Protein AF-A0A164PH05-F1 (afdb_monomer)

Solvent-accessible surface area (backbone atoms only — not comparable to full-atom values): 7474 Å² total; per-residue (Å²): 88,29,48,77,84,37,78,56,73,61,92,61,49,46,79,43,98,89,76,50,79,47,53,93,61,84,75,81,86,61,81,88,30,67,48,77,85,80,92,83,84,62,98,74,63,59,68,67,59,53,50,50,54,50,52,47,53,50,48,39,65,79,50,57,61,68,79,69,70,82,71,76,63,77,97,50,82,77,82,81,82,60,37,102,82,70,44,78,60,64,82,65,78,50,72,67,52,48,62,72,45,52,86,73,58,86,70,83,85,127

Organism: NCBI:txid455432

Sequence (110 aa):
MTENGHPIDLERVRWSGAGYLRRDTGWTECEGSVRVGITHGWPDPPPVVAAVVLGIAKRAKDTPATAVGARTAGPFSETLTTGPDGSIGGVTLTPTERDLLAVYRIVAIG

pLDDT: mean 76.86, st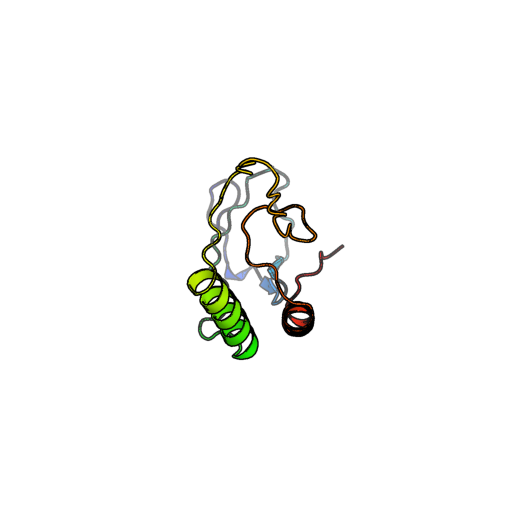d 18.39, range [39.06, 95.38]

Nearest PDB structures (foldseek):
  2baf-assembly1_A  TM=1.969E-01  e=7.679E+00  Bos taurus

Structure (mmCIF, N/CA/C/O backbone):
data_AF-A0A164PH05-F1
#
_entry.id   AF-A0A164PH05-F1
#
loop_
_atom_site.group_PDB
_atom_site.id
_atom_site.type_symbol
_atom_site.label_atom_id
_atom_site.label_alt_id
_atom_site.label_comp_id
_atom_site.label_asym_id
_atom_site.label_entity_id
_atom_site.label_seq_id
_atom_site.pdbx_PDB_ins_code
_atom_site.Cartn_x
_atom_site.Cartn_y
_atom_site.Cartn_z
_atom_site.occupancy
_atom_site.B_iso_or_equiv
_atom_site.auth_seq_id
_atom_site.auth_comp_id
_atom_site.auth_asym_id
_atom_site.auth_atom_id
_atom_site.pdbx_PDB_model_num
ATOM 1 N N . MET A 1 1 ? -4.494 3.380 17.464 1.00 86.69 1 MET A N 1
ATOM 2 C CA . MET A 1 1 ? -5.760 3.865 16.869 1.00 86.69 1 MET A CA 1
ATOM 3 C C . MET A 1 1 ? -6.501 4.666 17.922 1.00 86.69 1 MET A C 1
ATOM 5 O O . MET A 1 1 ? -6.415 4.295 19.089 1.00 86.69 1 MET A O 1
ATOM 9 N N . THR A 1 2 ? -7.191 5.736 17.536 1.00 92.25 2 THR A N 1
ATOM 10 C CA . THR A 1 2 ? -8.009 6.542 18.452 1.00 92.25 2 THR A CA 1
ATOM 11 C C . THR A 1 2 ? -9.398 6.817 17.880 1.00 92.25 2 THR A C 1
ATOM 13 O O . THR A 1 2 ? -9.569 6.879 16.663 1.00 92.25 2 THR A O 1
ATOM 16 N N . GLU A 1 3 ? -10.374 6.996 18.767 1.00 92.25 3 GLU A N 1
ATOM 17 C CA . GLU A 1 3 ? -11.742 7.441 18.484 1.00 92.25 3 GLU A CA 1
ATOM 18 C C . GLU A 1 3 ? -12.093 8.569 19.455 1.00 92.25 3 GLU A C 1
ATOM 20 O O . GLU A 1 3 ? -11.917 8.424 20.664 1.00 92.25 3 GLU A O 1
ATOM 25 N N . ASN A 1 4 ? -12.521 9.720 18.933 1.00 91.75 4 ASN A N 1
ATOM 26 C CA . ASN A 1 4 ? -12.758 10.940 19.716 1.00 91.75 4 ASN A CA 1
ATOM 27 C C . ASN A 1 4 ? -11.535 11.346 20.569 1.00 91.75 4 ASN A C 1
ATOM 29 O O . ASN A 1 4 ? -11.669 11.831 21.686 1.00 91.75 4 ASN A O 1
ATOM 33 N N . GLY A 1 5 ? -10.321 11.098 20.061 1.00 90.50 5 GLY A N 1
ATOM 34 C CA . GLY A 1 5 ? -9.068 11.371 20.776 1.00 90.50 5 GLY A CA 1
ATOM 35 C C . GLY A 1 5 ? -8.686 10.337 21.843 1.00 90.50 5 GLY A C 1
ATOM 36 O O . GLY A 1 5 ? -7.569 10.391 22.354 1.00 90.50 5 GLY A O 1
ATOM 37 N N . HIS A 1 6 ? -9.545 9.359 22.130 1.00 91.19 6 HIS A N 1
ATOM 38 C CA . HIS A 1 6 ? -9.277 8.309 23.107 1.00 91.19 6 HIS A CA 1
ATOM 39 C C . HIS A 1 6 ? -8.729 7.043 22.440 1.00 91.19 6 HIS A C 1
ATOM 41 O O . HIS A 1 6 ? -9.162 6.694 21.338 1.00 91.19 6 HIS A O 1
ATOM 47 N N . PRO A 1 7 ? -7.774 6.337 23.069 1.00 92.31 7 PRO A N 1
ATOM 48 C CA . PRO A 1 7 ? -7.298 5.059 22.560 1.00 92.31 7 PRO A CA 1
ATOM 49 C C . PRO A 1 7 ? -8.435 4.034 22.550 1.00 92.31 7 PRO A C 1
ATOM 51 O O . PRO A 1 7 ? -9.205 3.932 23.503 1.00 92.31 7 PRO A O 1
ATOM 54 N N . ILE A 1 8 ? -8.519 3.270 21.463 1.00 89.75 8 ILE A N 1
ATOM 55 C CA . ILE A 1 8 ? -9.453 2.147 21.335 1.00 89.75 8 ILE A CA 1
ATOM 56 C C . ILE A 1 8 ? -8.700 0.861 21.649 1.00 89.75 8 ILE A C 1
ATOM 58 O O . ILE A 1 8 ? -7.554 0.697 21.224 1.00 89.75 8 ILE A O 1
ATOM 62 N N . ASP A 1 9 ? -9.369 -0.058 22.336 1.00 89.50 9 ASP A N 1
ATOM 63 C CA . ASP A 1 9 ? -8.900 -1.427 22.502 1.00 89.50 9 ASP A CA 1
ATOM 64 C C . ASP A 1 9 ? -8.841 -2.153 21.144 1.00 89.50 9 ASP A C 1
ATOM 66 O O . ASP A 1 9 ? -9.864 -2.411 20.502 1.00 89.50 9 ASP A O 1
ATOM 70 N N . LEU A 1 10 ? -7.620 -2.459 20.701 1.00 87.31 10 LEU A N 1
ATOM 71 C CA . LEU A 1 10 ? -7.357 -3.093 19.413 1.00 87.31 10 LEU A CA 1
ATOM 72 C C . LEU A 1 10 ? -7.717 -4.581 19.398 1.00 87.31 10 LEU A C 1
ATOM 74 O O . LEU A 1 10 ? -7.963 -5.106 18.315 1.00 87.31 10 LEU A O 1
ATOM 78 N N . GLU A 1 11 ? -7.818 -5.251 20.551 1.00 88.94 11 GLU A N 1
ATOM 79 C CA . GLU A 1 11 ? -8.219 -6.667 20.600 1.00 88.94 11 GLU A CA 1
ATOM 80 C C . GLU A 1 11 ? -9.662 -6.869 20.117 1.00 88.94 11 GLU A C 1
ATOM 82 O O . GLU A 1 11 ? -10.041 -7.939 19.637 1.00 88.94 11 GLU A O 1
ATOM 87 N N . ARG A 1 12 ? -10.471 -5.806 20.175 1.00 87.94 12 ARG A N 1
ATOM 88 C CA . ARG A 1 12 ? -11.869 -5.791 19.724 1.00 87.94 12 ARG A CA 1
ATOM 89 C C . ARG A 1 12 ? -12.038 -5.330 18.278 1.00 87.94 12 ARG A C 1
ATOM 91 O O . ARG A 1 12 ? -13.166 -5.245 17.788 1.00 87.94 12 ARG A O 1
ATOM 98 N N . VAL A 1 13 ? -10.939 -5.031 17.589 1.00 90.38 13 VAL A N 1
ATOM 99 C CA . VAL A 1 13 ? -10.927 -4.552 16.207 1.00 90.38 13 VAL A CA 1
ATOM 100 C C . VAL A 1 13 ? -10.315 -5.623 15.310 1.00 90.38 13 VAL A C 1
ATOM 102 O O . VAL A 1 13 ? -9.161 -6.011 15.451 1.00 90.38 13 VAL A O 1
ATOM 105 N N . ARG A 1 14 ? -11.095 -6.095 14.340 1.00 89.75 14 ARG A N 1
ATOM 106 C CA . ARG A 1 14 ? -10.665 -7.072 13.339 1.00 89.75 14 ARG A CA 1
ATOM 107 C C . ARG A 1 14 ? -10.229 -6.360 12.066 1.00 89.75 14 ARG A C 1
ATOM 109 O O . ARG A 1 14 ? -10.974 -5.549 11.513 1.00 89.75 14 ARG A O 1
ATOM 116 N N . TRP A 1 15 ? -9.046 -6.717 11.582 1.00 87.88 15 TRP A N 1
ATOM 117 C CA . TRP A 1 15 ? -8.508 -6.271 10.301 1.00 87.88 15 TRP A CA 1
ATOM 118 C C . TRP A 1 15 ? -8.870 -7.263 9.193 1.00 87.88 15 TRP A C 1
ATOM 120 O O . TRP A 1 15 ? -8.647 -8.466 9.337 1.00 87.88 15 TRP A O 1
ATOM 130 N N . SER A 1 16 ? -9.411 -6.771 8.081 1.00 83.31 16 SER A N 1
ATOM 131 C CA . SER A 1 16 ? -9.600 -7.574 6.872 1.00 83.31 16 SER A CA 1
ATOM 132 C C . SER A 1 16 ? -8.386 -7.486 5.956 1.00 83.31 16 SER A C 1
ATOM 134 O O . SER A 1 16 ? -7.845 -6.403 5.744 1.00 83.31 16 SER A O 1
ATOM 136 N N . GLY A 1 17 ? -8.014 -8.597 5.314 1.00 73.56 17 GLY A N 1
ATOM 137 C CA . GLY A 1 17 ? -6.992 -8.602 4.259 1.00 73.56 17 GLY A CA 1
ATOM 138 C C . GLY A 1 17 ? -7.294 -7.644 3.095 1.00 73.56 17 GLY A C 1
ATOM 139 O O . GLY A 1 17 ? -6.373 -7.228 2.405 1.00 73.56 17 GLY A O 1
ATOM 140 N N . ALA A 1 18 ? -8.557 -7.236 2.920 1.00 73.56 18 ALA A N 1
ATOM 141 C CA . ALA A 1 18 ? -8.980 -6.244 1.930 1.00 73.56 18 ALA A CA 1
ATOM 142 C C . ALA A 1 18 ? -8.841 -4.776 2.396 1.00 73.56 18 ALA A C 1
ATOM 144 O O . ALA A 1 18 ? -9.224 -3.868 1.665 1.00 73.56 18 ALA A O 1
ATOM 145 N N . GLY A 1 19 ? -8.311 -4.521 3.598 1.00 79.25 19 GLY A N 1
ATOM 146 C CA . GLY A 1 19 ? -7.974 -3.170 4.065 1.00 79.25 19 GLY A CA 1
ATOM 147 C C . GLY A 1 19 ? -9.077 -2.424 4.821 1.00 79.25 19 GLY A C 1
ATOM 148 O O . GLY A 1 19 ? -8.953 -1.220 5.025 1.00 79.25 19 GLY A O 1
ATOM 149 N N . TYR A 1 20 ? -10.137 -3.109 5.264 1.00 84.44 20 TYR A N 1
ATOM 150 C CA . TYR A 1 20 ? -11.169 -2.521 6.126 1.00 84.44 20 TYR A CA 1
ATOM 151 C C . TYR A 1 20 ? -11.080 -3.021 7.573 1.00 84.44 20 TYR A C 1
ATOM 153 O O . TYR A 1 20 ? -10.639 -4.140 7.849 1.00 84.44 20 TYR A O 1
ATOM 161 N N . LEU A 1 21 ? -11.549 -2.181 8.499 1.00 88.75 21 LEU A N 1
ATOM 162 C CA . LEU A 1 21 ? -11.630 -2.462 9.930 1.00 88.75 21 LEU A CA 1
ATOM 163 C C . LEU A 1 21 ? -13.071 -2.755 10.340 1.00 88.75 21 LEU A C 1
ATOM 165 O O . LEU A 1 21 ? -13.978 -1.976 10.046 1.00 88.75 21 LEU A O 1
ATOM 169 N N . ARG A 1 22 ? -13.277 -3.849 11.074 1.00 89.12 22 ARG A N 1
ATOM 170 C CA . ARG A 1 22 ? -14.577 -4.214 11.649 1.00 89.12 22 ARG A CA 1
ATOM 171 C C . ARG A 1 22 ? -14.453 -4.372 13.158 1.00 89.12 22 ARG A C 1
ATOM 173 O O . ARG A 1 22 ? -13.496 -4.967 13.635 1.00 89.12 22 ARG A O 1
ATOM 180 N N . ARG A 1 23 ? -15.452 -3.921 13.908 1.00 89.81 23 ARG A N 1
ATOM 181 C CA . ARG A 1 23 ? -15.622 -4.253 15.328 1.00 89.81 23 ARG A CA 1
ATOM 182 C C . ARG A 1 23 ? -17.068 -4.678 15.584 1.00 89.81 23 ARG A C 1
ATOM 184 O O . ARG A 1 23 ? -17.899 -4.590 14.681 1.00 89.81 23 ARG A O 1
ATOM 191 N N . ASP A 1 24 ? -17.350 -5.178 16.781 1.00 87.06 24 ASP A N 1
ATOM 192 C CA . ASP A 1 24 ? -18.688 -5.687 17.121 1.00 87.06 24 ASP A CA 1
ATOM 193 C C . ASP A 1 24 ? -19.692 -4.568 17.457 1.00 87.06 24 ASP A C 1
ATOM 195 O O . ASP A 1 24 ? -20.897 -4.797 17.465 1.00 87.06 24 ASP A O 1
ATOM 199 N N . THR A 1 25 ? -19.207 -3.348 17.694 1.00 87.25 25 THR A N 1
ATOM 200 C CA . THR A 1 25 ? -20.011 -2.137 17.914 1.00 87.25 25 THR A CA 1
ATOM 201 C C . THR A 1 25 ? -19.887 -1.150 16.747 1.00 87.25 25 THR A C 1
ATOM 203 O O . THR A 1 25 ? -18.891 -1.134 16.025 1.00 87.25 25 THR A O 1
ATOM 206 N N . GLY A 1 26 ? -20.884 -0.284 16.553 1.00 87.81 26 GLY A N 1
ATOM 207 C CA . GLY A 1 26 ? -20.803 0.780 15.543 1.00 87.81 26 GLY A CA 1
ATOM 208 C C . GLY A 1 26 ? -19.644 1.742 15.818 1.00 87.81 26 GLY A C 1
ATOM 209 O O . GLY A 1 26 ? -19.286 1.946 16.977 1.00 87.81 26 GLY A O 1
ATOM 210 N N . TRP A 1 27 ? -19.034 2.300 14.769 1.00 90.94 27 TRP A N 1
ATOM 211 C CA . TRP A 1 27 ? -18.111 3.438 14.883 1.00 90.94 27 TRP A CA 1
ATOM 212 C C . TRP A 1 27 ? -18.870 4.700 15.308 1.00 90.94 27 TRP A C 1
ATOM 214 O O . TRP A 1 27 ? -20.072 4.798 15.075 1.00 90.94 27 TRP A O 1
ATOM 224 N N . THR A 1 28 ? -18.182 5.655 15.935 1.00 90.75 28 THR A N 1
ATOM 225 C CA . THR A 1 28 ? -18.729 6.992 16.192 1.00 90.75 28 THR A CA 1
ATOM 226 C C . THR A 1 28 ? -19.248 7.632 14.903 1.00 90.75 28 THR A C 1
ATOM 228 O O . THR A 1 28 ? -18.636 7.498 13.845 1.00 90.75 28 THR A O 1
ATOM 231 N N . GLU A 1 29 ? -20.356 8.363 15.008 1.00 90.81 29 GLU A N 1
ATOM 232 C CA . GLU A 1 29 ? -20.958 9.096 13.885 1.00 90.81 29 GLU A CA 1
ATOM 233 C C . GLU A 1 29 ? -20.293 10.462 13.657 1.00 90.81 29 GLU A C 1
ATOM 235 O O . GLU A 1 29 ? -20.453 11.071 12.604 1.00 90.81 29 GLU A O 1
ATOM 240 N N . CYS A 1 30 ? -19.515 10.945 14.631 1.00 89.50 30 CYS A N 1
ATOM 241 C CA . CYS A 1 30 ? -18.754 12.183 14.505 1.00 89.50 30 CYS A CA 1
ATOM 242 C C . CYS A 1 30 ? -17.672 12.075 13.417 1.00 89.50 30 CYS A C 1
ATOM 244 O O . CYS A 1 30 ? -16.772 11.231 13.485 1.00 89.50 30 CYS A O 1
ATOM 246 N N . GLU A 1 31 ? -17.730 12.976 12.440 1.00 87.00 31 GLU A N 1
ATOM 247 C CA . GLU A 1 31 ? -16.750 13.062 11.360 1.00 87.00 31 GLU A CA 1
ATOM 248 C C . GLU A 1 31 ? -15.337 13.355 11.886 1.00 87.00 31 GLU A C 1
ATOM 250 O O . GLU A 1 31 ? -15.140 14.114 12.835 1.00 87.00 31 GLU A O 1
ATOM 255 N N . GLY A 1 32 ? -14.322 12.742 11.267 1.00 85.06 32 GLY A N 1
ATOM 256 C CA . GLY A 1 32 ? -12.911 12.961 11.616 1.00 85.06 32 GLY A CA 1
ATOM 257 C C . GLY A 1 32 ? -12.479 12.415 12.984 1.00 85.06 32 GLY A C 1
ATOM 258 O O . GLY A 1 32 ? -11.301 12.500 13.334 1.00 85.06 32 GLY A O 1
ATOM 259 N N . SER A 1 33 ? -13.393 11.816 13.748 1.00 90.25 33 SER A N 1
ATOM 260 C CA . SER A 1 33 ? -13.117 11.339 15.101 1.00 90.25 33 SER A CA 1
ATOM 261 C C . SER A 1 33 ? -12.295 10.056 15.165 1.00 90.25 33 SER A C 1
ATOM 263 O O . SER A 1 33 ? -11.715 9.769 16.212 1.00 90.25 33 SER A O 1
ATOM 265 N N . VAL A 1 34 ? -12.228 9.281 14.081 1.00 91.25 34 VAL A N 1
ATOM 266 C CA . VAL A 1 34 ? -11.460 8.032 14.016 1.00 91.25 34 VAL A CA 1
ATOM 267 C C . VAL A 1 34 ? -10.112 8.281 13.344 1.00 91.25 34 VAL A C 1
ATOM 269 O O . VAL A 1 34 ? -10.048 8.719 12.197 1.00 91.25 34 VAL A O 1
ATOM 272 N N . ARG A 1 35 ? -9.016 7.950 14.037 1.00 90.81 35 ARG A N 1
ATOM 273 C CA . ARG A 1 35 ? -7.653 8.006 13.489 1.00 90.81 35 AR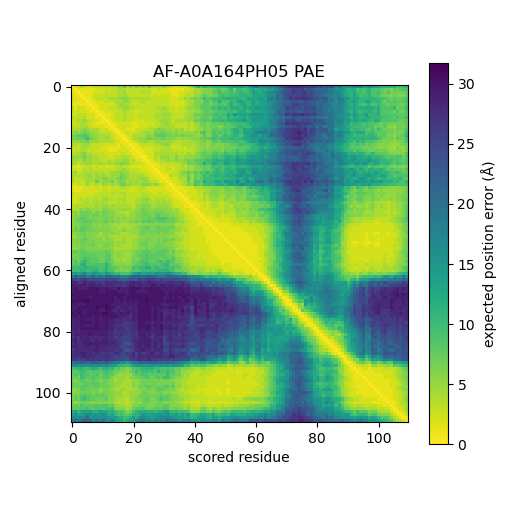G A CA 1
ATOM 274 C C . ARG A 1 35 ? -6.968 6.651 13.610 1.00 90.81 35 ARG A C 1
ATOM 276 O O . ARG A 1 35 ? -6.799 6.106 14.705 1.00 90.81 35 ARG A O 1
ATOM 283 N N . VAL A 1 36 ? -6.506 6.126 12.479 1.00 88.56 36 VAL A N 1
ATOM 284 C CA . VAL A 1 36 ? -5.796 4.844 12.406 1.00 88.56 36 VAL A CA 1
ATOM 285 C C . VAL A 1 36 ? -4.407 5.087 11.825 1.00 88.56 36 VAL A C 1
ATOM 287 O O . VAL A 1 36 ? -4.273 5.666 10.753 1.00 88.56 36 VAL A O 1
ATOM 290 N N . GLY A 1 37 ? -3.372 4.658 12.546 1.00 88.56 37 GLY A N 1
ATOM 291 C CA . GLY A 1 37 ? -2.030 4.516 11.990 1.00 88.56 37 GLY A CA 1
ATOM 292 C C . GLY A 1 37 ? -1.879 3.092 11.475 1.00 88.56 37 GLY A C 1
ATOM 293 O O . GLY A 1 37 ? -2.110 2.154 12.237 1.00 88.56 37 GLY A O 1
ATOM 294 N N . ILE A 1 38 ? -1.546 2.938 10.196 1.00 84.44 38 ILE A N 1
ATOM 295 C CA . ILE A 1 38 ? -1.430 1.639 9.531 1.00 84.44 38 ILE A CA 1
ATOM 296 C C . ILE A 1 38 ? -0.057 1.577 8.874 1.00 84.44 38 ILE A C 1
ATOM 298 O O . ILE A 1 38 ? 0.304 2.464 8.103 1.00 84.44 38 ILE A O 1
ATOM 302 N N . THR A 1 39 ? 0.685 0.511 9.148 1.00 85.50 39 THR A N 1
ATOM 303 C CA . THR A 1 39 ? 1.835 0.122 8.331 1.00 85.50 39 THR A CA 1
ATOM 304 C C . THR A 1 39 ? 1.337 -0.882 7.299 1.00 85.50 39 THR A C 1
ATOM 306 O O . THR A 1 39 ? 0.807 -1.927 7.667 1.00 85.50 39 THR A O 1
ATOM 309 N N . HIS A 1 40 ? 1.458 -0.550 6.015 1.00 83.56 40 HIS A N 1
ATOM 310 C CA . HIS A 1 40 ? 0.978 -1.379 4.911 1.00 83.56 40 HIS A CA 1
ATOM 311 C C . HIS A 1 40 ? 2.061 -1.564 3.846 1.00 83.56 40 HIS A C 1
ATOM 313 O O . HIS A 1 40 ? 3.092 -0.893 3.860 1.00 83.56 40 HIS A O 1
ATOM 319 N N . GLY A 1 41 ? 1.781 -2.445 2.887 1.00 84.81 41 GLY A N 1
ATOM 320 C CA . GLY A 1 41 ? 2.689 -2.785 1.798 1.00 84.81 41 GLY A CA 1
ATOM 321 C C . GLY A 1 41 ? 3.349 -4.143 1.997 1.00 84.81 41 GLY A C 1
ATOM 322 O O . GLY A 1 41 ? 3.129 -4.828 2.996 1.00 84.81 41 GLY A O 1
ATOM 323 N N . TRP A 1 42 ? 4.140 -4.539 1.006 1.00 84.69 42 TRP A N 1
ATOM 324 C CA . TRP A 1 42 ? 4.901 -5.779 1.049 1.00 84.69 42 TRP A CA 1
ATOM 325 C C . TRP A 1 42 ? 6.314 -5.503 1.572 1.00 84.69 42 TRP A C 1
ATOM 327 O O . TRP A 1 42 ? 6.998 -4.663 0.984 1.00 84.69 42 TRP A O 1
ATOM 337 N N . PRO A 1 43 ? 6.773 -6.195 2.634 1.00 89.31 43 PRO A N 1
ATOM 338 C CA . PRO A 1 43 ? 8.172 -6.110 3.055 1.00 89.31 43 PRO A CA 1
ATOM 339 C C . PRO A 1 43 ? 9.108 -6.683 1.982 1.00 89.31 43 PRO A C 1
ATOM 341 O O . PRO A 1 43 ? 10.203 -6.166 1.791 1.00 89.31 43 PRO A O 1
ATOM 344 N N . ASP A 1 44 ? 8.637 -7.701 1.257 1.00 93.44 44 ASP A N 1
ATOM 345 C CA . ASP A 1 44 ? 9.250 -8.229 0.041 1.00 93.44 44 ASP A CA 1
ATOM 346 C C . ASP A 1 44 ? 8.217 -8.177 -1.102 1.00 93.44 44 ASP A C 1
ATOM 348 O O . ASP A 1 44 ? 7.244 -8.942 -1.085 1.00 93.44 44 ASP A O 1
ATOM 352 N N . PRO A 1 45 ? 8.322 -7.213 -2.034 1.00 91.50 45 PRO A N 1
ATOM 353 C CA . PRO A 1 45 ? 7.322 -7.022 -3.076 1.00 91.50 45 PRO A CA 1
ATOM 354 C C . PRO A 1 45 ? 7.349 -8.162 -4.103 1.00 91.50 45 PRO A C 1
ATOM 356 O O . PRO A 1 45 ? 8.423 -8.658 -4.445 1.00 91.50 45 PRO A O 1
ATOM 359 N N . PRO A 1 46 ? 6.192 -8.536 -4.687 1.00 94.81 46 PRO A N 1
ATOM 360 C CA . PRO A 1 46 ? 6.153 -9.539 -5.744 1.00 94.81 46 PRO A CA 1
ATOM 361 C C . PRO A 1 46 ? 7.141 -9.208 -6.878 1.00 94.81 46 PRO A C 1
ATOM 363 O O . PRO A 1 46 ? 7.155 -8.060 -7.341 1.00 94.81 46 PRO A O 1
ATOM 366 N N . PRO A 1 47 ? 7.915 -10.186 -7.393 1.00 95.38 47 PRO A N 1
ATOM 367 C CA . PRO A 1 47 ? 8.953 -9.927 -8.395 1.00 95.38 47 PRO A CA 1
ATOM 368 C C . PRO A 1 47 ? 8.446 -9.199 -9.643 1.00 95.38 47 PRO A C 1
ATOM 370 O O . PRO A 1 47 ? 9.151 -8.370 -10.211 1.00 95.38 47 PRO A O 1
ATOM 373 N N . VAL A 1 48 ? 7.200 -9.463 -10.046 1.00 94.75 48 VAL A N 1
ATOM 374 C CA . VAL A 1 48 ? 6.547 -8.780 -11.170 1.00 94.75 48 VAL A CA 1
ATOM 375 C C . VAL A 1 48 ? 6.373 -7.279 -10.920 1.00 94.75 48 VAL A C 1
ATOM 377 O O . VAL A 1 48 ? 6.663 -6.480 -11.806 1.00 94.75 48 VAL A O 1
ATOM 380 N N . VAL A 1 49 ? 5.983 -6.873 -9.708 1.00 94.31 49 VAL A N 1
ATOM 381 C CA . VAL A 1 49 ? 5.828 -5.457 -9.343 1.00 94.31 49 VAL A CA 1
ATOM 382 C C . VAL A 1 49 ? 7.194 -4.775 -9.353 1.00 94.31 49 VAL A C 1
ATOM 384 O O . VAL A 1 49 ? 7.350 -3.714 -9.957 1.00 94.31 49 VAL A O 1
ATOM 387 N N . ALA A 1 50 ? 8.206 -5.414 -8.759 1.00 95.00 50 ALA A N 1
ATOM 388 C CA . ALA A 1 50 ? 9.575 -4.904 -8.760 1.00 95.00 50 ALA A CA 1
ATOM 389 C C . ALA A 1 50 ? 10.138 -4.750 -10.187 1.00 95.00 50 ALA A C 1
ATOM 391 O O . ALA A 1 50 ? 10.757 -3.732 -10.502 1.00 95.00 50 ALA A O 1
ATOM 392 N N . ALA A 1 51 ? 9.883 -5.720 -11.070 1.00 93.56 51 ALA A N 1
ATOM 393 C CA .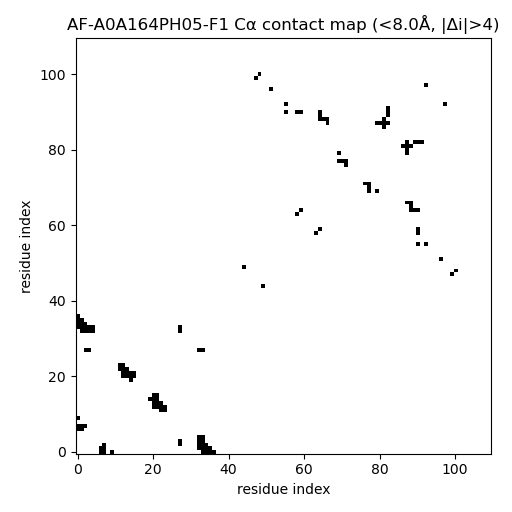 ALA A 1 51 ? 10.322 -5.684 -12.463 1.00 93.56 51 ALA A CA 1
ATOM 394 C C . ALA A 1 51 ? 9.674 -4.540 -13.255 1.00 93.56 51 ALA A C 1
ATOM 396 O O . ALA A 1 51 ? 10.370 -3.840 -13.993 1.00 93.56 51 ALA A O 1
ATOM 397 N N . VAL A 1 52 ? 8.369 -4.310 -13.072 1.00 93.44 52 VAL A N 1
ATOM 398 C CA . VAL A 1 52 ? 7.660 -3.189 -13.707 1.00 93.44 52 VAL A CA 1
ATOM 399 C C . VAL A 1 52 ? 8.212 -1.849 -13.211 1.00 93.44 52 VAL A C 1
ATOM 401 O O . VAL A 1 52 ? 8.553 -0.993 -14.025 1.00 93.44 52 VAL A O 1
ATOM 404 N N . VAL A 1 53 ? 8.396 -1.680 -11.896 1.00 91.50 53 VAL A N 1
ATOM 405 C CA . VAL A 1 53 ? 8.988 -0.457 -11.317 1.00 91.50 53 VAL A CA 1
ATOM 406 C C . VAL A 1 53 ? 10.397 -0.208 -11.860 1.00 91.50 53 VAL A C 1
ATOM 408 O O . VAL A 1 53 ? 10.720 0.913 -12.252 1.00 91.50 53 VAL A O 1
ATOM 411 N N . LEU A 1 54 ? 11.225 -1.252 -11.953 1.00 92.25 54 LEU A N 1
ATOM 412 C CA . LEU A 1 54 ? 12.558 -1.151 -12.543 1.00 92.25 54 LEU A CA 1
ATOM 413 C C . LEU A 1 54 ? 12.501 -0.758 -14.028 1.00 92.25 54 LEU A C 1
ATOM 415 O O . LEU A 1 54 ? 13.318 0.045 -14.476 1.00 92.25 54 LEU A O 1
ATOM 419 N N . GLY A 1 55 ? 11.549 -1.301 -14.789 1.00 89.12 55 GLY A N 1
ATOM 420 C CA . GLY A 1 55 ? 11.320 -0.944 -16.190 1.00 89.12 55 GLY A CA 1
ATOM 421 C C . GLY A 1 55 ? 10.972 0.535 -16.367 1.00 89.12 55 GLY A C 1
ATOM 422 O O . GLY A 1 55 ? 11.574 1.214 -17.200 1.00 89.12 55 GLY A O 1
ATOM 423 N N . ILE A 1 56 ? 10.070 1.052 -15.529 1.00 86.62 56 ILE A N 1
ATOM 424 C CA . ILE A 1 56 ? 9.702 2.474 -15.498 1.00 86.62 56 ILE A CA 1
ATOM 425 C C . ILE A 1 56 ? 10.921 3.334 -15.155 1.00 86.62 56 ILE A C 1
ATOM 427 O O . ILE A 1 56 ? 11.207 4.297 -15.863 1.00 86.62 56 ILE A O 1
ATOM 431 N N . ALA A 1 57 ? 11.671 2.968 -14.111 1.00 86.31 57 ALA A N 1
ATOM 432 C CA . ALA A 1 57 ? 12.850 3.711 -13.672 1.00 86.31 57 ALA A CA 1
ATOM 433 C C . ALA A 1 57 ? 13.953 3.751 -14.743 1.00 86.31 57 ALA A C 1
ATOM 435 O O . ALA A 1 57 ? 14.555 4.801 -14.963 1.00 86.31 57 ALA A O 1
ATOM 436 N N . LYS A 1 58 ? 14.192 2.635 -15.448 1.00 85.62 58 LYS A N 1
ATOM 437 C CA . LYS A 1 58 ? 15.124 2.586 -16.587 1.00 85.62 58 LYS A CA 1
ATOM 438 C C . LYS A 1 58 ? 14.697 3.547 -17.690 1.00 85.62 58 LYS A C 1
ATOM 440 O O . LYS A 1 58 ? 15.491 4.386 -18.091 1.00 85.62 58 LYS A O 1
ATOM 445 N N . ARG A 1 59 ? 13.428 3.504 -18.108 1.00 84.75 59 ARG A N 1
ATOM 446 C CA . ARG A 1 59 ? 12.917 4.426 -19.135 1.00 84.75 59 ARG A CA 1
ATOM 447 C C . ARG A 1 59 ? 12.990 5.887 -18.696 1.00 84.75 59 ARG A C 1
ATOM 449 O O . ARG A 1 59 ? 13.370 6.727 -19.498 1.00 84.75 59 ARG A O 1
ATOM 456 N N . ALA A 1 60 ? 12.694 6.183 -17.432 1.00 78.12 60 ALA A N 1
ATOM 457 C CA . ALA A 1 60 ? 12.805 7.537 -16.888 1.00 78.12 60 ALA A CA 1
ATOM 458 C C . ALA A 1 60 ? 14.256 8.040 -16.873 1.00 78.12 60 ALA A C 1
ATOM 460 O O . ALA A 1 60 ? 14.499 9.232 -17.034 1.00 78.12 60 ALA A O 1
ATOM 461 N N . LYS A 1 61 ? 15.222 7.139 -16.673 1.00 78.69 61 LYS A N 1
ATOM 462 C CA . LYS A 1 61 ? 16.650 7.454 -16.735 1.00 78.69 61 LYS A CA 1
ATOM 463 C C . LYS A 1 61 ? 17.130 7.657 -18.175 1.00 78.69 61 LYS A C 1
ATOM 465 O O . LYS A 1 61 ? 17.863 8.606 -18.432 1.00 78.69 61 LYS A O 1
ATOM 470 N N . ASP A 1 62 ? 16.747 6.759 -19.080 1.00 77.50 62 ASP A N 1
ATOM 471 C CA . ASP A 1 62 ? 17.222 6.733 -20.471 1.00 77.50 62 ASP A CA 1
ATOM 472 C C . ASP A 1 62 ? 16.552 7.813 -21.329 1.00 77.50 62 ASP A C 1
ATOM 474 O O . ASP A 1 62 ? 17.133 8.332 -22.279 1.00 77.50 62 ASP A O 1
ATOM 478 N N . THR A 1 63 ? 15.323 8.178 -20.983 1.00 65.19 63 THR A N 1
ATOM 479 C CA . THR A 1 63 ? 14.585 9.295 -21.564 1.00 65.19 63 THR A CA 1
ATOM 480 C C . THR A 1 63 ? 14.066 10.142 -20.410 1.00 65.19 63 THR A C 1
ATOM 482 O O . THR A 1 63 ? 12.900 10.013 -20.024 1.00 65.19 63 THR A O 1
ATOM 485 N N . PRO A 1 64 ? 14.933 10.982 -19.809 1.00 60.12 64 PRO A N 1
ATOM 486 C CA . PRO A 1 64 ? 14.493 11.945 -18.817 1.00 60.12 64 PRO A CA 1
ATOM 487 C C . PRO A 1 64 ? 13.329 12.716 -19.413 1.00 60.12 64 PRO A C 1
ATOM 489 O O . PRO A 1 64 ? 13.429 13.201 -20.539 1.00 60.12 64 PRO A O 1
ATOM 492 N N . ALA A 1 65 ? 12.224 12.812 -18.677 1.00 55.16 65 ALA A N 1
ATOM 493 C CA . ALA A 1 65 ? 11.136 13.701 -19.034 1.00 55.16 65 ALA A CA 1
ATOM 494 C C . ALA A 1 65 ? 11.650 15.140 -18.923 1.00 55.16 65 ALA A C 1
ATOM 496 O O . ALA A 1 65 ? 11.442 15.831 -17.927 1.00 55.16 65 ALA A O 1
ATOM 497 N N . THR A 1 66 ? 12.392 15.600 -19.924 1.00 47.94 66 THR A N 1
ATOM 498 C CA . THR A 1 66 ? 12.634 17.013 -20.104 1.00 47.94 66 THR A CA 1
ATOM 499 C C . THR A 1 66 ? 11.273 17.609 -20.412 1.00 47.94 66 THR A C 1
ATOM 501 O O . THR A 1 66 ? 10.690 17.382 -21.471 1.00 47.94 66 THR A O 1
ATOM 504 N N . ALA A 1 67 ? 10.748 18.380 -19.463 1.00 45.53 67 ALA A N 1
ATOM 505 C CA . ALA A 1 67 ? 9.722 19.371 -19.729 1.00 45.53 67 ALA A CA 1
ATOM 506 C C . ALA A 1 67 ? 10.318 20.430 -20.674 1.00 45.53 67 ALA A C 1
ATOM 508 O O . ALA A 1 67 ? 10.592 21.564 -20.285 1.00 45.53 67 ALA A O 1
ATOM 509 N N . VAL A 1 68 ? 10.587 20.056 -21.926 1.00 45.22 68 VAL A N 1
ATOM 510 C CA . VAL A 1 68 ? 10.789 21.021 -22.995 1.00 45.22 68 VAL A CA 1
ATOM 511 C C . VAL A 1 68 ? 9.390 21.509 -23.328 1.00 45.22 68 VAL A C 1
ATOM 513 O O . VAL A 1 68 ? 8.685 20.927 -24.145 1.00 45.22 68 VAL A O 1
ATOM 516 N N . GLY A 1 69 ? 8.951 22.559 -22.628 1.00 43.34 69 GLY A N 1
ATOM 517 C CA . GLY A 1 69 ? 7.830 23.363 -23.099 1.00 43.34 69 GLY A CA 1
ATOM 518 C C . GLY A 1 69 ? 8.080 23.687 -24.569 1.00 43.34 69 GLY A C 1
ATOM 519 O O . GLY A 1 69 ? 9.184 24.120 -24.903 1.00 43.34 69 GLY A O 1
ATOM 520 N N . ALA A 1 70 ? 7.097 23.379 -25.418 1.00 41.88 70 ALA A N 1
ATOM 521 C CA . ALA A 1 70 ? 7.179 23.431 -26.873 1.00 41.88 70 ALA A CA 1
ATOM 522 C C . ALA A 1 70 ? 8.037 24.612 -27.355 1.00 41.88 70 ALA A C 1
ATOM 524 O O . ALA A 1 70 ? 7.620 25.769 -27.286 1.00 41.88 70 ALA A O 1
ATOM 525 N N . ARG A 1 71 ? 9.254 24.334 -27.831 1.00 44.69 71 ARG A N 1
ATOM 526 C CA . ARG A 1 71 ? 10.080 25.346 -28.490 1.00 44.69 71 ARG A CA 1
ATOM 527 C C . ARG A 1 71 ? 9.864 25.193 -29.983 1.00 44.69 71 ARG A C 1
ATOM 529 O O . ARG A 1 71 ? 10.460 24.338 -30.620 1.00 44.69 71 ARG A O 1
ATOM 536 N N . THR A 1 72 ? 8.980 26.018 -30.535 1.00 43.03 72 THR A N 1
ATOM 537 C CA . THR A 1 72 ? 8.881 26.165 -31.990 1.00 43.03 72 THR A CA 1
ATOM 538 C C . THR A 1 72 ? 10.106 26.953 -32.451 1.00 43.03 72 THR A C 1
ATOM 540 O O . THR A 1 72 ? 10.246 28.125 -32.105 1.00 43.03 72 THR A O 1
ATOM 543 N N . ALA A 1 73 ? 11.009 26.315 -33.194 1.00 41.12 73 ALA A N 1
ATOM 544 C CA . ALA A 1 73 ? 12.161 26.962 -33.818 1.00 41.12 73 ALA A CA 1
ATOM 545 C C . ALA A 1 73 ? 12.054 26.809 -35.343 1.00 41.12 73 ALA A C 1
ATOM 547 O O . ALA A 1 73 ? 12.560 25.856 -35.934 1.00 41.12 73 ALA A O 1
ATOM 548 N N . GLY A 1 74 ? 11.361 27.750 -35.991 1.00 58.28 74 GLY A N 1
ATOM 549 C CA . GLY A 1 74 ? 11.196 27.757 -37.449 1.00 58.28 74 GLY A CA 1
ATOM 550 C C . GLY A 1 74 ? 10.343 26.583 -37.970 1.00 58.28 74 GLY A C 1
ATOM 551 O O . GLY A 1 74 ? 9.348 26.247 -37.334 1.00 58.28 74 GLY A O 1
ATOM 552 N N . PRO A 1 75 ? 10.680 25.960 -39.119 1.00 46.25 75 PRO A N 1
ATOM 553 C CA . PRO A 1 75 ? 9.847 24.927 -39.751 1.00 46.25 75 PRO A CA 1
ATOM 554 C C . PRO A 1 75 ? 9.867 23.566 -39.031 1.00 46.25 75 PRO A C 1
ATOM 556 O O . PRO A 1 75 ? 9.256 22.614 -39.513 1.00 46.25 75 PRO A O 1
ATOM 559 N N . PHE A 1 76 ? 10.563 23.447 -37.898 1.00 39.06 76 PHE A N 1
ATOM 560 C CA . PHE A 1 76 ? 10.653 22.209 -37.131 1.00 39.06 76 PHE A CA 1
ATOM 561 C C . PHE A 1 76 ? 9.642 22.231 -35.982 1.00 39.06 76 PHE A C 1
ATOM 563 O O . PHE A 1 76 ? 9.721 23.064 -35.078 1.00 39.06 76 PHE A O 1
ATOM 570 N N . SER A 1 77 ? 8.681 21.308 -36.034 1.00 40.19 77 SER A N 1
ATOM 571 C CA . SER A 1 77 ? 7.718 21.061 -34.962 1.00 40.19 77 SER A CA 1
ATOM 572 C C . SER A 1 77 ? 8.068 19.742 -34.279 1.00 40.19 77 SER A C 1
ATOM 574 O O . SER A 1 77 ? 8.138 18.701 -34.930 1.00 40.19 77 SER A O 1
ATOM 576 N N . GLU A 1 78 ? 8.310 19.792 -32.971 1.00 42.09 78 GLU A N 1
ATOM 577 C CA . GLU A 1 78 ? 8.510 18.613 -32.132 1.00 42.09 78 GLU A CA 1
ATOM 578 C C . GLU A 1 78 ? 7.199 18.325 -31.391 1.00 42.09 78 GLU A C 1
ATOM 580 O O . GLU A 1 78 ? 6.679 19.175 -30.666 1.00 42.09 78 GLU A O 1
ATOM 585 N N . THR A 1 79 ? 6.618 17.144 -31.619 1.00 43.12 79 THR A N 1
ATOM 586 C CA . THR A 1 79 ? 5.360 16.735 -30.979 1.00 43.12 79 THR A CA 1
ATOM 587 C C . THR A 1 79 ? 5.677 15.933 -29.723 1.00 43.12 79 THR A C 1
ATOM 589 O O . THR A 1 79 ? 6.246 14.846 -29.809 1.00 43.12 79 THR A O 1
ATOM 592 N N . LEU A 1 80 ? 5.300 16.448 -28.550 1.00 47.34 80 LEU A N 1
ATOM 593 C CA . LEU A 1 80 ? 5.397 15.689 -27.303 1.00 47.34 80 LEU A CA 1
ATOM 594 C C . LEU A 1 80 ? 4.421 14.509 -27.320 1.00 47.34 80 LEU A C 1
ATOM 596 O O . LEU A 1 80 ? 3.240 14.667 -27.628 1.00 47.34 80 LEU A O 1
ATOM 600 N N . THR A 1 81 ? 4.895 13.334 -26.908 1.00 47.34 81 THR A N 1
ATOM 601 C CA . THR A 1 81 ? 4.012 12.195 -26.638 1.00 47.34 81 THR A CA 1
ATOM 602 C C . THR A 1 81 ? 3.329 12.428 -25.292 1.00 47.34 81 THR A C 1
ATOM 604 O O . THR A 1 81 ? 3.973 12.383 -24.246 1.00 47.34 81 THR A O 1
ATOM 607 N N . THR A 1 82 ? 2.036 12.741 -25.312 1.00 48.69 82 THR A N 1
ATOM 608 C CA . THR A 1 82 ? 1.214 12.859 -24.100 1.00 48.69 82 THR A CA 1
ATOM 609 C C . THR A 1 82 ? 0.733 11.473 -23.675 1.00 48.69 82 THR A C 1
ATOM 611 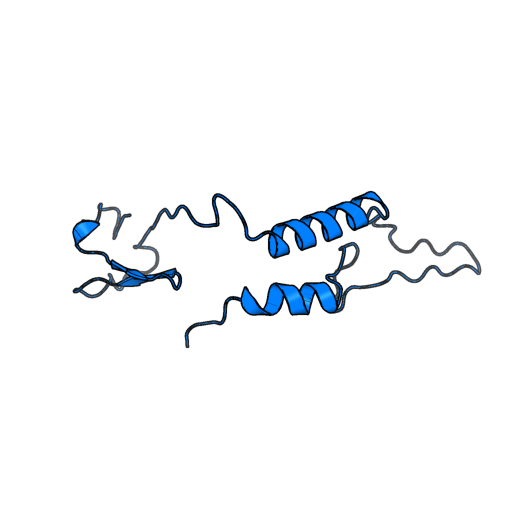O O . THR A 1 82 ? 0.337 10.668 -24.523 1.00 48.69 82 THR A O 1
ATOM 614 N N . GLY A 1 83 ? 0.761 11.180 -22.372 1.00 52.25 83 GLY A N 1
ATOM 615 C CA . GLY A 1 83 ? 0.132 9.971 -21.841 1.00 52.25 83 GLY A CA 1
ATOM 616 C C . GLY A 1 83 ? -1.390 9.971 -22.084 1.00 52.25 83 GLY A C 1
ATOM 617 O O . GLY A 1 83 ? -1.980 11.039 -22.261 1.00 52.25 83 GLY A O 1
ATOM 618 N N . PRO A 1 84 ? -2.070 8.805 -22.066 1.00 49.03 84 PRO A N 1
ATOM 619 C CA . PRO A 1 84 ? -3.531 8.710 -22.218 1.00 49.03 84 PRO A CA 1
ATOM 620 C C . PRO A 1 84 ? -4.335 9.489 -21.161 1.00 49.03 84 PRO A C 1
ATOM 622 O O . PRO A 1 84 ? -5.529 9.705 -21.332 1.00 49.03 84 PRO A O 1
ATOM 625 N N . ASP A 1 85 ? -3.687 9.875 -20.063 1.00 51.84 85 ASP A N 1
ATOM 626 C CA . ASP A 1 85 ? -4.214 10.654 -18.942 1.00 51.84 85 ASP A CA 1
ATOM 627 C C . ASP A 1 85 ? -3.934 12.163 -19.065 1.00 51.84 85 ASP A C 1
ATOM 629 O O . ASP A 1 85 ? -4.190 12.921 -18.131 1.00 51.84 85 ASP A O 1
ATOM 633 N N . GLY A 1 86 ? -3.392 12.616 -20.200 1.00 49.81 86 GLY A N 1
ATOM 634 C CA . GLY A 1 86 ? -3.040 14.019 -20.414 1.00 49.81 86 GLY A CA 1
ATOM 635 C C . GLY A 1 86 ? -1.780 14.463 -19.666 1.00 49.81 86 GLY A C 1
ATOM 636 O O . GLY A 1 86 ? -1.441 15.647 -19.711 1.00 49.81 86 GLY A O 1
ATOM 637 N N . SER A 1 87 ? -1.066 13.549 -18.994 1.00 49.22 87 SER A N 1
ATOM 638 C CA . SER A 1 87 ? 0.178 13.893 -18.309 1.00 49.22 87 SER A CA 1
ATOM 639 C C . SER A 1 87 ? 1.271 14.248 -19.323 1.00 49.22 87 SER A C 1
ATOM 641 O O . SER A 1 87 ? 1.598 13.492 -20.245 1.00 49.22 87 SER A O 1
ATOM 643 N N . ILE A 1 88 ? 1.827 15.449 -19.159 1.00 46.66 88 ILE A N 1
ATOM 644 C CA . ILE A 1 88 ? 2.980 15.932 -19.913 1.00 46.66 88 ILE A CA 1
ATOM 645 C C . ILE A 1 88 ? 4.221 15.617 -19.077 1.00 46.66 88 ILE A C 1
ATOM 647 O O . ILE A 1 88 ? 4.378 16.151 -17.982 1.00 46.66 88 ILE A O 1
ATOM 651 N N . GLY A 1 89 ? 5.100 14.753 -19.588 1.00 51.09 89 GLY A N 1
ATOM 652 C CA . GLY A 1 89 ? 6.367 14.436 -18.921 1.00 51.09 89 GLY A CA 1
ATOM 653 C C . GLY A 1 89 ? 6.306 13.305 -17.887 1.00 51.09 89 GLY A C 1
ATOM 654 O O . GLY A 1 89 ? 7.021 13.349 -16.891 1.00 51.09 89 GLY A O 1
ATOM 655 N N . GLY A 1 90 ? 5.491 12.274 -18.122 1.00 54.75 90 GLY A N 1
ATOM 656 C CA . GLY A 1 90 ? 5.511 11.030 -17.346 1.00 54.75 90 GLY A CA 1
ATOM 657 C C . GLY A 1 90 ? 5.948 9.834 -18.193 1.00 54.75 90 GLY A C 1
ATOM 658 O O . GLY A 1 90 ? 5.613 9.745 -19.372 1.00 54.75 90 GLY A O 1
ATOM 659 N N . VAL A 1 91 ? 6.660 8.872 -17.597 1.00 64.19 91 VAL A N 1
ATOM 660 C CA . VAL A 1 91 ? 6.824 7.547 -18.216 1.00 64.19 91 VAL A CA 1
ATOM 661 C C . VAL A 1 91 ? 5.496 6.809 -18.079 1.00 64.19 91 VAL A C 1
ATOM 663 O O . VAL A 1 91 ? 5.170 6.294 -17.011 1.00 64.19 91 VAL A O 1
ATOM 666 N N . THR A 1 92 ? 4.708 6.768 -19.152 1.00 73.31 92 THR A N 1
ATOM 667 C CA . THR A 1 92 ? 3.454 6.010 -19.165 1.00 73.31 92 THR A CA 1
ATOM 668 C C . THR A 1 92 ? 3.734 4.5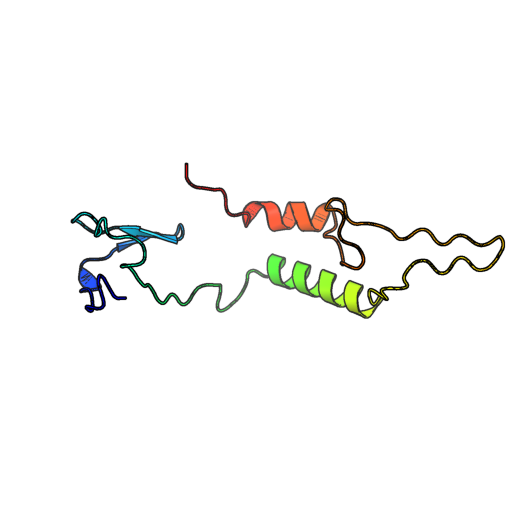09 -19.043 1.00 73.31 92 THR A C 1
ATOM 670 O O . THR A 1 92 ? 4.692 3.987 -19.622 1.00 73.31 92 THR A O 1
ATOM 673 N N . LEU A 1 93 ? 2.867 3.791 -18.322 1.00 83.31 93 LEU A N 1
ATOM 674 C CA . LEU A 1 93 ? 2.856 2.329 -18.348 1.00 83.31 93 LEU A CA 1
ATOM 675 C C . LEU A 1 93 ? 2.556 1.830 -19.762 1.00 83.31 93 LEU A C 1
ATOM 677 O O . LEU A 1 93 ? 1.569 2.246 -20.382 1.00 83.31 93 LEU A O 1
ATOM 681 N N . THR A 1 94 ? 3.368 0.896 -20.239 1.00 87.69 94 THR A N 1
ATOM 682 C CA . THR A 1 94 ? 3.102 0.138 -21.467 1.00 87.69 94 THR A CA 1
ATOM 683 C C . THR A 1 94 ? 1.870 -0.764 -21.292 1.00 87.69 94 THR A C 1
ATOM 685 O O . THR A 1 94 ? 1.506 -1.082 -20.157 1.00 87.69 94 THR A O 1
ATOM 688 N N . PRO A 1 95 ? 1.213 -1.210 -22.380 1.00 90.31 95 PRO A N 1
ATOM 689 C CA . PRO A 1 95 ? 0.078 -2.133 -22.288 1.00 90.31 95 PRO A CA 1
ATOM 690 C C . PRO A 1 95 ? 0.405 -3.399 -21.485 1.00 90.31 95 PRO A C 1
ATOM 692 O O . PRO A 1 95 ? -0.315 -3.734 -20.553 1.00 90.31 95 PRO A O 1
ATOM 695 N N . THR A 1 96 ? 1.559 -4.017 -21.746 1.00 90.06 96 THR A N 1
ATOM 696 C CA . THR A 1 96 ? 2.007 -5.217 -21.028 1.00 90.06 96 THR A CA 1
ATOM 697 C C . THR A 1 96 ? 2.202 -4.971 -19.534 1.00 90.06 96 THR A C 1
ATOM 699 O O . THR A 1 96 ? 1.817 -5.804 -18.723 1.00 90.06 96 THR A O 1
ATOM 702 N N . GLU A 1 97 ? 2.765 -3.828 -19.135 1.00 91.38 97 GLU A N 1
ATOM 703 C CA . GLU A 1 97 ? 2.904 -3.493 -17.711 1.00 91.38 97 GLU A CA 1
ATOM 704 C C . GLU A 1 97 ? 1.546 -3.286 -17.037 1.00 91.38 97 GLU A C 1
ATOM 706 O O . GLU A 1 97 ? 1.378 -3.673 -15.884 1.00 91.38 97 GLU A O 1
ATOM 711 N N . ARG A 1 98 ? 0.562 -2.717 -17.746 1.00 91.62 98 ARG A N 1
ATOM 712 C CA . ARG A 1 98 ? -0.809 -2.608 -17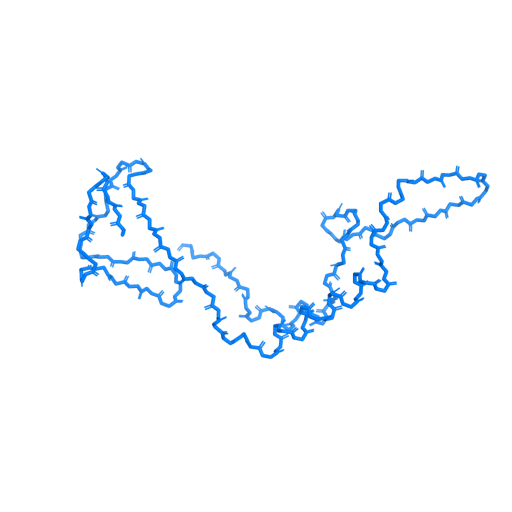.224 1.00 91.62 98 ARG A CA 1
ATOM 713 C C . ARG A 1 98 ? -1.441 -3.981 -17.037 1.00 91.62 98 ARG A C 1
ATOM 715 O O . ARG A 1 98 ? -2.051 -4.204 -15.997 1.00 91.62 98 ARG A O 1
ATOM 722 N N . ASP A 1 99 ? -1.257 -4.889 -17.990 1.00 93.00 99 ASP A N 1
ATOM 723 C CA . ASP A 1 99 ? -1.784 -6.254 -17.905 1.00 93.00 99 ASP A CA 1
ATOM 724 C C . ASP A 1 99 ? -1.144 -7.026 -16.743 1.00 93.00 99 ASP A C 1
ATOM 726 O O . ASP A 1 99 ? -1.844 -7.655 -15.950 1.00 93.00 99 ASP A O 1
ATOM 730 N N . LEU A 1 100 ? 0.179 -6.908 -16.572 1.00 93.31 100 LEU A N 1
ATOM 731 C CA . LEU A 1 100 ? 0.905 -7.496 -15.441 1.00 93.31 100 LEU A CA 1
ATOM 732 C C . LEU A 1 100 ? 0.435 -6.935 -14.092 1.00 93.31 100 LEU A C 1
ATOM 734 O O . LEU A 1 100 ? 0.365 -7.667 -13.104 1.00 93.31 100 LEU A O 1
ATOM 738 N N . LEU A 1 101 ? 0.106 -5.642 -14.041 1.00 93.31 101 LEU A N 1
ATOM 739 C CA . LEU A 1 101 ? -0.371 -4.982 -12.828 1.00 93.31 101 LEU A CA 1
ATOM 740 C C . LEU A 1 101 ? -1.879 -5.143 -12.584 1.00 93.31 101 LEU A C 1
ATOM 742 O O . LEU A 1 101 ? -2.343 -4.819 -11.491 1.00 93.31 101 LEU A O 1
ATOM 746 N N . ALA A 1 102 ? -2.647 -5.661 -13.548 1.00 92.44 102 ALA A N 1
ATOM 747 C CA . ALA A 1 102 ? -4.106 -5.724 -13.468 1.00 92.44 102 ALA A CA 1
ATOM 748 C C . ALA A 1 102 ? -4.602 -6.507 -12.241 1.00 9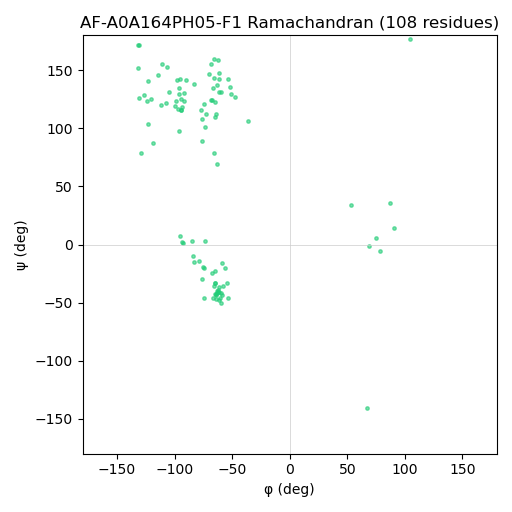2.44 102 ALA A C 1
ATOM 750 O O . ALA A 1 102 ? -5.580 -6.111 -11.611 1.00 92.44 102 ALA A O 1
ATOM 751 N N . VAL A 1 103 ? -3.885 -7.568 -11.855 1.00 90.56 103 VAL A N 1
ATOM 752 C CA . VAL A 1 103 ? -4.200 -8.406 -10.682 1.00 90.56 103 VAL A CA 1
ATOM 753 C C . VAL A 1 103 ? -4.024 -7.653 -9.356 1.00 90.56 103 VAL A C 1
ATOM 755 O O . VAL A 1 103 ? -4.668 -7.987 -8.366 1.00 90.56 103 VAL A O 1
ATOM 758 N N . TYR A 1 104 ? -3.190 -6.612 -9.326 1.00 88.38 104 TYR A N 1
ATOM 759 C CA . TYR A 1 104 ? -2.926 -5.803 -8.130 1.00 88.38 104 TYR A CA 1
ATOM 760 C C . TYR A 1 104 ? -3.827 -4.567 -8.031 1.00 88.38 104 TYR A C 1
ATOM 762 O O . TYR A 1 104 ? -3.674 -3.753 -7.118 1.00 88.38 104 TYR A O 1
ATOM 770 N N . ARG A 1 105 ? -4.754 -4.391 -8.978 1.00 86.75 105 ARG A N 1
ATOM 771 C CA . ARG A 1 105 ? -5.654 -3.242 -9.001 1.00 86.75 105 ARG A CA 1
ATOM 772 C C . ARG A 1 105 ? -6.626 -3.308 -7.823 1.00 86.75 105 ARG A C 1
ATOM 774 O O . ARG A 1 105 ? -7.385 -4.261 -7.683 1.00 86.75 105 ARG A O 1
ATOM 781 N N . ILE A 1 106 ? -6.654 -2.246 -7.022 1.00 80.81 106 ILE A N 1
ATOM 782 C CA . ILE A 1 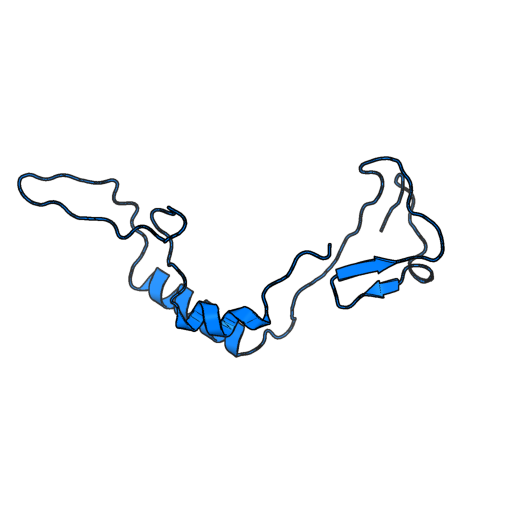106 ? -7.655 -2.075 -5.967 1.00 80.81 106 ILE A CA 1
ATOM 783 C C . ILE A 1 106 ? -8.982 -1.692 -6.630 1.00 80.81 106 ILE A C 1
ATOM 785 O O . ILE A 1 106 ? -9.065 -0.685 -7.337 1.00 80.81 106 ILE A O 1
ATOM 789 N N . VAL A 1 107 ? -10.012 -2.510 -6.421 1.00 75.50 107 VAL A N 1
ATOM 790 C CA . VAL A 1 107 ? -11.388 -2.221 -6.842 1.00 75.50 107 VAL A CA 1
ATOM 791 C C . VAL A 1 107 ? -12.127 -1.632 -5.647 1.00 75.50 107 VAL A C 1
ATOM 793 O O . VAL A 1 107 ? -11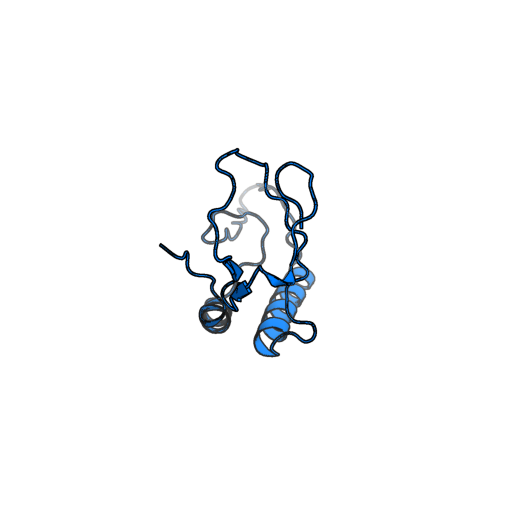.990 -2.133 -4.532 1.00 75.50 107 VAL A O 1
ATOM 796 N N . ALA A 1 108 ? -12.884 -0.557 -5.869 1.00 65.44 108 ALA A N 1
ATOM 797 C CA . ALA A 1 108 ? -13.710 0.022 -4.820 1.00 65.44 108 ALA A CA 1
ATOM 798 C C . ALA A 1 108 ? -14.715 -1.024 -4.319 1.00 65.44 108 ALA A C 1
ATOM 800 O O . ALA A 1 108 ? -15.389 -1.678 -5.116 1.00 65.44 108 ALA A O 1
ATOM 801 N N . ILE A 1 109 ? -14.791 -1.179 -3.001 1.00 61.47 109 ILE A N 1
ATOM 802 C CA . ILE A 1 109 ? -15.841 -1.968 -2.365 1.00 61.47 109 ILE A CA 1
ATOM 803 C C . ILE A 1 109 ? -17.091 -1.080 -2.388 1.00 61.47 109 ILE A C 1
ATOM 805 O O . ILE A 1 109 ? -17.054 0.021 -1.836 1.00 61.47 109 ILE A O 1
ATOM 809 N N . GLY A 1 110 ? -18.117 -1.515 -3.123 1.00 47.06 110 GLY A N 1
ATOM 810 C CA . GLY A 1 110 ? -19.424 -0.851 -3.201 1.00 47.06 110 GLY A CA 1
ATOM 811 C C . GLY A 1 110 ? -20.326 -1.164 -2.019 1.00 47.06 110 GLY A C 1
ATOM 812 O O . GLY A 1 110 ? -20.017 -2.124 -1.275 1.00 47.06 110 GLY A O 1
#

Foldseek 3Di:
DFFQNHDDDCVQWDADPLGDIDGPDDGDPDPPRDDDDDDDDDPDDDVLVVVQVVVQVVCCVVDPQPPPPFDDDPPDGDDFDAEPVRDRRGSDRDPVNCVSCVVVDRDDDD

Secondary structure (DSSP, 8-state):
-EETTEEP-GGGEEEPTTS-EEESSPPPSSTT-EE-----S-SS--HHHHHHHHHHHHHHHHS---------BTTB-------TT--SS--PPPHHHHHHHGGGPPPP--

Radius of gyration: 22.28 Å; Cα contacts (8 Å, |Δi|>4): 70; chains: 1; bounding box: 38×38×63 Å

Mean predicted aligned error: 12.01 Å